Protein AF-A0A7C8Z0B9-F1 (afdb_monomer)

pLDDT: mean 77.02, std 19.01, range [45.5, 97.5]

Structure (mmCIF, N/CA/C/O backbone):
data_AF-A0A7C8Z0B9-F1
#
_entry.id   AF-A0A7C8Z0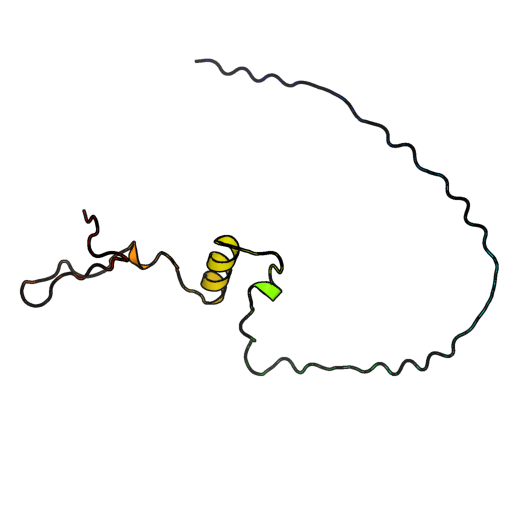B9-F1
#
loop_
_atom_site.group_PDB
_atom_site.id
_atom_site.type_symbol
_atom_site.label_atom_id
_atom_site.label_alt_id
_atom_site.label_comp_id
_atom_site.label_asym_id
_atom_site.label_entity_id
_atom_site.label_seq_id
_atom_site.pdbx_PDB_ins_code
_atom_site.Cartn_x
_atom_site.Cartn_y
_atom_site.Cartn_z
_atom_site.occupancy
_atom_site.B_iso_or_equiv
_atom_site.auth_seq_id
_atom_site.auth_comp_id
_atom_site.auth_asym_id
_atom_site.auth_atom_id
_atom_site.pdbx_PDB_model_num
ATOM 1 N N . LYS A 1 1 ? -29.606 17.625 -23.182 1.00 47.12 1 LYS A N 1
ATOM 2 C CA . LYS A 1 1 ? -28.371 18.299 -23.654 1.00 47.12 1 LYS A CA 1
ATOM 3 C C . LYS A 1 1 ? -27.817 17.457 -24.796 1.00 47.12 1 LYS A C 1
ATOM 5 O O . LYS A 1 1 ? -27.481 16.307 -24.562 1.00 47.12 1 LYS A O 1
ATOM 10 N N . THR A 1 2 ? -27.888 17.980 -26.016 1.00 45.50 2 THR A N 1
ATOM 11 C CA . THR A 1 2 ? -27.650 17.270 -27.284 1.00 45.50 2 THR A CA 1
ATOM 12 C C . THR A 1 2 ? -26.153 17.215 -27.603 1.00 45.50 2 THR A C 1
ATOM 14 O O . THR A 1 2 ? -25.460 18.210 -27.409 1.00 45.50 2 THR A O 1
ATOM 17 N N . LEU A 1 3 ? -25.666 16.055 -28.053 1.00 54.97 3 LEU A N 1
ATOM 18 C CA . LEU A 1 3 ? -24.282 15.806 -28.472 1.00 54.97 3 LEU A CA 1
ATOM 19 C C . LEU A 1 3 ? -24.065 16.310 -29.907 1.00 54.97 3 LEU A C 1
ATOM 21 O O . LEU A 1 3 ? -24.913 16.076 -30.765 1.00 54.97 3 LEU A O 1
ATOM 25 N N . ALA A 1 4 ? -22.922 16.939 -30.179 1.00 48.81 4 ALA A N 1
ATOM 26 C CA . ALA A 1 4 ? -22.473 17.242 -31.535 1.00 48.81 4 ALA A CA 1
ATOM 27 C C . ALA A 1 4 ? -21.007 16.819 -31.687 1.00 48.81 4 ALA A C 1
ATOM 29 O O . ALA A 1 4 ? -20.121 17.349 -31.019 1.00 48.81 4 ALA A O 1
ATOM 30 N N . ALA A 1 5 ? -20.784 15.829 -32.549 1.00 53.31 5 ALA A N 1
ATOM 31 C CA . ALA A 1 5 ? -19.475 15.403 -33.014 1.00 53.31 5 ALA A CA 1
ATOM 32 C C . ALA A 1 5 ? -19.102 16.213 -34.263 1.00 53.31 5 ALA A C 1
ATOM 34 O O . ALA A 1 5 ? -19.918 16.353 -35.174 1.00 53.31 5 ALA A O 1
ATOM 35 N N . THR A 1 6 ? -17.870 16.714 -34.323 1.00 57.03 6 THR A N 1
ATOM 36 C CA . THR A 1 6 ? -17.307 17.326 -35.531 1.00 57.03 6 THR A CA 1
ATOM 37 C C . THR A 1 6 ? -16.109 16.509 -35.985 1.00 57.03 6 THR A C 1
ATOM 39 O O . THR A 1 6 ? -15.039 16.547 -35.383 1.00 57.03 6 THR A O 1
ATOM 42 N N . SER A 1 7 ?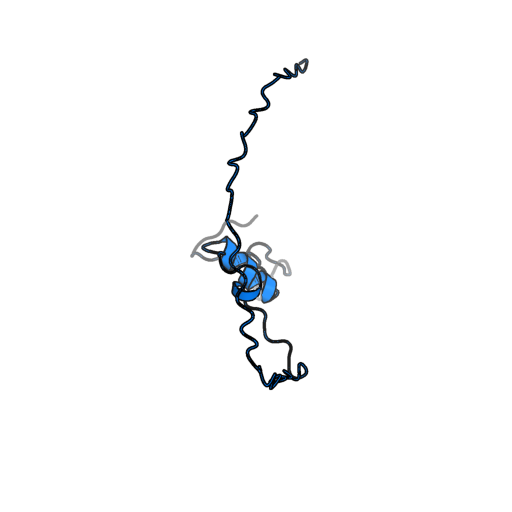 -16.314 15.750 -37.051 1.00 56.72 7 SER A N 1
ATOM 43 C CA . SER A 1 7 ? -15.278 15.120 -37.859 1.00 56.72 7 SER A CA 1
ATOM 44 C C . SER A 1 7 ? -14.587 16.176 -38.722 1.00 56.72 7 SER A C 1
ATOM 46 O O . SER A 1 7 ? -15.248 16.837 -39.523 1.00 56.72 7 SER A O 1
ATOM 48 N N . SER A 1 8 ? -13.268 16.315 -38.590 1.00 53.81 8 SER A N 1
ATOM 49 C CA . SER A 1 8 ? -12.439 17.123 -39.486 1.00 53.81 8 SER A CA 1
ATOM 50 C C . SER A 1 8 ? -11.449 16.241 -40.244 1.00 53.81 8 SER A C 1
ATOM 52 O O . SER A 1 8 ? -10.796 15.348 -39.706 1.00 53.81 8 SER A O 1
ATOM 54 N N . SER A 1 9 ? -11.427 16.471 -41.551 1.00 56.62 9 SER A N 1
ATOM 55 C CA . SER A 1 9 ? -10.788 15.673 -42.583 1.00 56.62 9 SER A CA 1
ATOM 56 C C . SER A 1 9 ? -9.375 16.144 -42.933 1.00 56.62 9 SER A C 1
ATOM 58 O O . SER A 1 9 ? -9.061 17.329 -42.868 1.00 56.62 9 SER A O 1
ATOM 60 N N . SER A 1 10 ? -8.627 15.201 -43.514 1.00 50.69 10 SER A N 1
ATOM 61 C CA . SER A 1 10 ? -7.554 15.354 -44.513 1.00 50.69 10 SER A CA 1
ATOM 62 C C . SER A 1 10 ? -6.173 15.862 -44.075 1.00 50.69 10 SER A C 1
ATOM 64 O O . SER A 1 10 ? -5.980 17.029 -43.752 1.00 50.69 10 SER A O 1
ATOM 66 N N . SER A 1 11 ? -5.155 15.015 -44.267 1.00 54.84 11 SER A N 1
ATOM 67 C CA . SER A 1 11 ? -4.185 15.199 -45.365 1.00 54.84 11 SER A CA 1
ATOM 68 C C . SER A 1 11 ? -3.126 14.095 -45.350 1.00 54.84 11 SER A C 1
ATOM 70 O O . SER A 1 11 ? -2.308 13.999 -44.438 1.00 54.84 11 SER A O 1
ATOM 72 N N . ILE A 1 12 ? -3.136 13.267 -46.393 1.00 57.44 12 ILE A N 1
ATOM 73 C CA . ILE A 1 12 ? -2.135 12.230 -46.649 1.00 57.44 12 ILE A CA 1
ATOM 74 C C . ILE A 1 12 ? -0.891 12.940 -47.199 1.00 57.44 12 ILE A C 1
ATOM 76 O O . ILE A 1 12 ? -0.933 13.492 -48.296 1.00 57.44 12 ILE A O 1
ATOM 80 N N . ARG A 1 13 ? 0.214 12.964 -46.446 1.00 54.16 13 ARG A N 1
ATOM 81 C CA . ARG A 1 13 ? 1.499 13.468 -46.955 1.00 54.16 13 ARG A CA 1
ATOM 82 C C . ARG A 1 13 ? 2.213 12.338 -47.692 1.00 54.16 13 ARG A C 1
ATOM 84 O O . ARG A 1 13 ? 2.597 11.341 -47.088 1.00 54.16 13 ARG A O 1
ATOM 91 N N . SER A 1 14 ? 2.374 12.495 -49.002 1.00 55.47 14 SER A N 1
ATOM 92 C CA . SER A 1 14 ? 3.174 11.609 -49.847 1.00 55.47 14 SER A CA 1
ATOM 93 C C . SER A 1 14 ? 4.660 11.743 -49.499 1.00 55.47 14 SER A C 1
ATOM 95 O O . SER A 1 14 ? 5.226 12.829 -49.626 1.00 55.47 14 SER A O 1
ATOM 97 N N . ILE A 1 15 ? 5.303 10.647 -49.103 1.00 59.38 15 ILE A N 1
ATOM 98 C CA . ILE A 1 15 ? 6.761 10.570 -48.961 1.00 59.38 15 ILE A CA 1
ATOM 99 C C . ILE A 1 15 ? 7.342 10.119 -50.304 1.00 59.38 15 ILE A C 1
ATOM 101 O O . ILE A 1 15 ? 7.055 9.021 -50.785 1.00 59.38 15 ILE A O 1
ATOM 105 N N . SER A 1 16 ? 8.145 10.982 -50.924 1.00 57.78 16 SER A N 1
ATOM 106 C CA . SER A 1 16 ? 8.962 10.645 -52.087 1.00 57.78 16 SER A CA 1
ATOM 107 C C . SER A 1 16 ? 10.106 9.715 -51.665 1.00 57.78 16 SER A C 1
ATOM 109 O O . SER A 1 16 ? 10.814 9.960 -50.690 1.00 57.78 16 SER A O 1
ATOM 111 N N . LYS A 1 17 ? 10.269 8.605 -52.391 1.00 63.34 17 LYS A N 1
ATOM 112 C CA . LYS A 1 17 ? 11.332 7.613 -52.173 1.00 63.34 17 LYS A CA 1
ATOM 113 C C . LYS A 1 17 ? 12.657 8.131 -52.754 1.00 63.34 17 LYS A C 1
ATOM 115 O O . LYS A 1 17 ? 12.641 8.585 -53.898 1.00 63.34 17 LYS A O 1
ATOM 120 N N . PRO A 1 18 ? 13.804 8.004 -52.066 1.00 57.22 18 PRO A N 1
ATOM 121 C CA . PRO A 1 18 ? 15.102 8.178 -52.703 1.00 57.22 18 PRO A CA 1
ATOM 122 C C . PRO A 1 18 ? 15.474 6.913 -53.491 1.00 57.22 18 PRO A C 1
ATOM 124 O O . PRO A 1 18 ? 15.537 5.808 -52.951 1.00 57.22 18 PRO A O 1
ATOM 127 N N . SER A 1 19 ? 15.722 7.068 -54.788 1.00 57.22 19 SER A N 1
ATOM 128 C CA . SER A 1 19 ? 16.309 6.038 -55.644 1.00 57.22 19 SER A CA 1
ATOM 129 C C . SER A 1 19 ? 17.825 6.003 -55.440 1.00 57.22 19 SER A C 1
ATOM 131 O O . SER A 1 19 ? 18.549 6.806 -56.027 1.00 57.22 19 SER A O 1
ATOM 133 N N . PHE A 1 20 ? 18.313 5.074 -54.619 1.00 53.69 20 PHE A N 1
ATOM 134 C CA . PHE A 1 20 ? 19.740 4.766 -54.535 1.00 53.69 20 PHE A CA 1
ATOM 135 C C . PHE A 1 20 ? 20.089 3.692 -55.572 1.00 53.69 20 PHE A C 1
ATOM 137 O O . PHE A 1 20 ? 19.746 2.522 -55.415 1.00 53.69 20 PHE A O 1
ATOM 144 N N . LEU A 1 21 ? 20.771 4.093 -56.646 1.00 57.72 21 LEU A N 1
ATOM 145 C CA . LEU A 1 21 ? 21.461 3.170 -57.543 1.00 57.72 21 LEU A CA 1
ATOM 146 C C . LEU A 1 21 ? 22.772 2.753 -56.869 1.00 57.72 21 LEU A C 1
ATOM 148 O O . LEU A 1 21 ? 23.744 3.503 -56.883 1.00 57.72 21 LEU A O 1
ATOM 152 N N . VAL A 1 22 ? 22.798 1.566 -56.264 1.00 54.34 22 VAL A N 1
ATOM 153 C CA . VAL A 1 22 ? 24.046 0.954 -55.792 1.00 54.34 22 VAL A CA 1
ATOM 154 C C . VAL A 1 22 ? 24.550 0.001 -56.868 1.00 54.34 22 VAL A C 1
ATOM 156 O O . VAL A 1 22 ? 23.941 -1.025 -57.165 1.00 54.34 22 VAL A O 1
ATOM 159 N N . SER A 1 23 ? 25.666 0.397 -57.476 1.00 53.72 23 SER A N 1
ATOM 160 C CA . SER A 1 23 ? 26.442 -0.390 -58.429 1.00 53.72 23 SER A CA 1
ATOM 161 C C . SER A 1 23 ? 27.025 -1.636 -57.754 1.00 53.72 23 SER A C 1
ATOM 163 O O . SER A 1 23 ? 27.532 -1.576 -56.635 1.00 53.72 23 SER A O 1
ATOM 165 N N . ARG A 1 24 ? 26.947 -2.770 -58.454 1.00 61.28 24 ARG A N 1
ATOM 166 C CA . ARG A 1 24 ? 27.420 -4.095 -58.041 1.00 61.28 24 ARG A CA 1
ATOM 1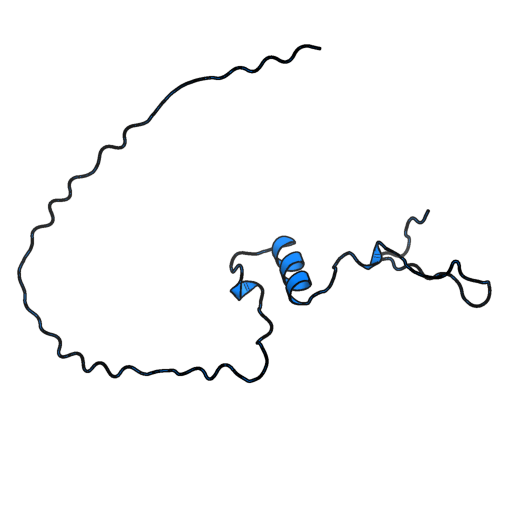67 C C . ARG A 1 24 ? 28.796 -4.363 -58.656 1.00 61.28 24 ARG A C 1
ATOM 169 O O . ARG A 1 24 ? 28.859 -4.543 -59.870 1.00 61.28 24 ARG A O 1
ATOM 176 N N . PRO A 1 25 ? 29.866 -4.520 -57.860 1.00 58.88 25 PRO A N 1
ATOM 177 C CA . PRO A 1 25 ? 31.024 -5.288 -58.275 1.00 58.88 25 PRO A CA 1
ATOM 178 C C . PRO A 1 25 ? 30.963 -6.700 -57.686 1.00 58.88 25 PRO A C 1
ATOM 180 O O . PRO A 1 25 ? 30.779 -6.924 -56.492 1.00 58.88 25 PRO A O 1
ATOM 183 N N . THR A 1 26 ? 31.091 -7.663 -58.587 1.00 58.41 26 THR A N 1
ATOM 184 C CA . THR A 1 26 ? 31.255 -9.087 -58.335 1.00 58.41 26 THR A CA 1
ATOM 185 C C . THR A 1 26 ? 32.635 -9.351 -57.743 1.00 58.41 26 THR A C 1
ATOM 187 O O . THR A 1 26 ? 33.636 -9.221 -58.444 1.00 58.41 26 THR A O 1
ATOM 190 N N . THR A 1 27 ? 32.705 -9.778 -5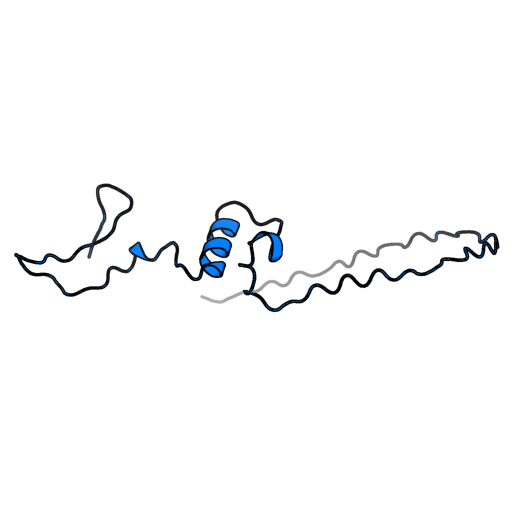6.488 1.00 56.16 27 THR A N 1
ATOM 191 C CA . THR A 1 27 ? 33.899 -10.431 -55.949 1.00 56.16 27 THR A CA 1
ATOM 192 C C . THR A 1 27 ? 33.460 -11.652 -55.148 1.00 56.16 27 THR A C 1
ATOM 194 O O . THR A 1 27 ? 32.906 -11.567 -54.055 1.00 56.16 27 THR A O 1
ATOM 197 N N . SER A 1 28 ? 33.639 -12.826 -55.750 1.00 58.09 28 SER A N 1
ATOM 198 C CA . SER A 1 28 ? 33.456 -14.114 -55.092 1.00 58.09 28 SER A CA 1
ATOM 199 C C . SER A 1 28 ? 34.628 -14.356 -54.143 1.00 58.09 28 SER A C 1
ATO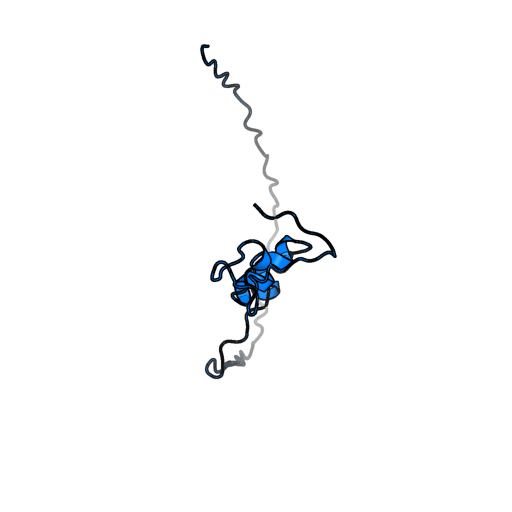M 201 O O . SER A 1 28 ? 35.606 -15.008 -54.500 1.00 58.09 28 SER A O 1
ATOM 203 N N . PHE A 1 29 ? 34.543 -13.821 -52.932 1.00 51.91 29 PHE A N 1
ATOM 204 C CA . PHE A 1 29 ? 35.343 -14.321 -51.824 1.00 51.91 29 PHE A CA 1
ATOM 205 C C . PHE A 1 29 ? 34.535 -15.439 -51.171 1.00 51.91 29 PHE A C 1
ATOM 207 O O . PHE A 1 29 ? 33.480 -15.182 -50.598 1.00 51.91 29 PHE A O 1
ATOM 214 N N . GLN A 1 30 ? 34.984 -16.687 -51.314 1.00 60.16 30 GLN A N 1
ATOM 215 C CA . GLN A 1 30 ? 34.493 -17.790 -50.492 1.00 60.16 30 GLN A CA 1
ATOM 216 C C . GLN A 1 30 ? 35.289 -17.807 -49.182 1.00 60.16 30 GLN A C 1
ATOM 218 O O . GLN A 1 30 ? 36.433 -18.259 -49.184 1.00 60.16 30 GLN A O 1
ATOM 223 N N . PRO A 1 31 ? 34.732 -17.346 -48.050 1.00 53.28 31 PRO A N 1
ATOM 224 C CA . PRO A 1 31 ? 35.278 -17.703 -46.756 1.00 53.28 31 PRO A CA 1
ATOM 225 C C . PRO A 1 31 ? 34.873 -19.151 -46.460 1.00 53.28 31 PRO A C 1
ATOM 227 O O . PRO A 1 31 ? 33.692 -19.454 -46.279 1.00 53.28 31 PRO A O 1
ATOM 230 N N . SER A 1 32 ? 35.846 -20.061 -46.395 1.00 60.94 32 SER A N 1
ATOM 231 C CA . SER A 1 32 ? 35.650 -21.377 -45.787 1.00 60.94 32 SER A CA 1
ATOM 232 C C . SER A 1 32 ? 35.415 -21.179 -44.287 1.00 60.94 32 SER A C 1
ATOM 234 O O . SER A 1 32 ? 36.345 -21.208 -43.482 1.00 60.94 32 SER A O 1
ATOM 236 N N . SER A 1 33 ? 34.174 -20.890 -43.902 1.00 57.00 33 SER A N 1
ATOM 237 C CA . SER A 1 33 ? 33.793 -20.838 -42.497 1.00 57.00 33 SER A CA 1
ATOM 238 C C . SER A 1 33 ? 33.595 -22.269 -42.014 1.00 57.00 33 SER A C 1
ATOM 240 O O . SER A 1 33 ? 32.618 -22.939 -42.337 1.00 57.00 33 SER A O 1
ATOM 242 N N . SER A 1 34 ? 34.556 -22.774 -41.246 1.00 60.97 34 SER A N 1
ATOM 243 C CA . SER A 1 34 ? 34.308 -23.908 -40.368 1.00 60.97 34 SER A CA 1
ATOM 244 C C . SER A 1 34 ? 33.279 -23.454 -39.338 1.00 60.97 34 SER A C 1
ATOM 246 O O . SER A 1 34 ? 33.612 -22.759 -38.375 1.00 60.97 34 SER A O 1
ATOM 248 N N . VAL A 1 35 ? 32.015 -23.796 -39.581 1.00 60.41 35 VAL A N 1
ATOM 249 C CA . VAL A 1 35 ? 30.903 -23.556 -38.662 1.00 60.41 35 VAL A CA 1
ATOM 250 C C . VAL A 1 35 ? 31.062 -24.528 -37.495 1.00 60.41 35 VAL A C 1
ATOM 252 O O . VAL A 1 35 ? 30.383 -25.547 -37.406 1.00 60.41 35 VAL A O 1
ATOM 255 N N . LEU A 1 36 ? 32.001 -24.244 -36.591 1.00 60.31 36 LEU A N 1
ATOM 256 C CA . LEU A 1 36 ? 31.935 -24.802 -35.248 1.00 60.31 36 LEU A CA 1
ATOM 257 C C . LEU A 1 36 ? 30.750 -24.124 -34.573 1.00 60.31 36 LEU A C 1
ATOM 259 O O . LEU A 1 36 ? 30.880 -23.095 -33.910 1.00 60.31 36 LEU A O 1
ATOM 263 N N . SER A 1 37 ? 29.574 -24.694 -34.816 1.00 60.84 37 SER A N 1
ATOM 264 C CA . SER A 1 37 ? 28.368 -24.408 -34.064 1.00 60.84 37 SER A CA 1
ATOM 265 C C . SER A 1 37 ? 28.666 -24.797 -32.618 1.00 60.84 37 SER A C 1
ATOM 267 O O . SER A 1 37 ? 28.585 -25.964 -32.236 1.00 60.84 37 SER A O 1
ATOM 269 N N . ARG A 1 38 ? 29.117 -23.828 -31.816 1.00 61.94 38 ARG A N 1
ATOM 270 C CA . ARG A 1 38 ? 29.134 -23.973 -30.364 1.00 61.94 38 ARG A CA 1
ATOM 271 C C . ARG A 1 38 ? 27.677 -24.001 -29.930 1.00 61.94 38 ARG A C 1
ATOM 273 O O . ARG A 1 38 ? 27.080 -22.960 -29.680 1.00 61.94 38 ARG A O 1
ATOM 280 N N . TYR A 1 39 ? 27.107 -25.200 -29.902 1.00 59.59 39 TYR A N 1
ATOM 281 C CA . TYR A 1 39 ? 25.854 -25.469 -29.221 1.00 59.59 39 TYR A CA 1
ATOM 282 C C . TYR A 1 39 ? 26.088 -25.210 -27.730 1.00 59.59 39 TYR A C 1
ATOM 284 O O . TYR A 1 39 ? 26.586 -26.068 -27.006 1.00 59.59 39 TYR A O 1
ATOM 292 N N . LEU A 1 40 ? 25.787 -23.992 -27.277 1.00 63.38 40 LEU A N 1
ATOM 293 C CA . LEU A 1 40 ? 25.551 -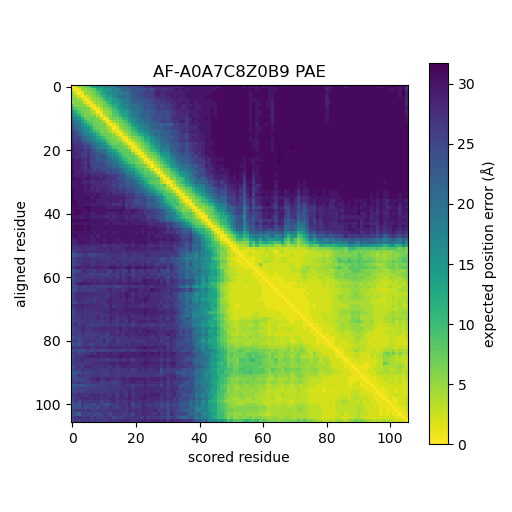23.731 -25.863 1.00 63.38 40 LEU A CA 1
ATOM 294 C C . LEU A 1 40 ? 24.149 -24.254 -25.556 1.00 63.38 40 LEU A C 1
ATOM 296 O O . LEU A 1 40 ? 23.165 -23.524 -25.616 1.00 63.38 40 LEU A O 1
ATOM 300 N N . SER A 1 41 ? 24.062 -25.555 -25.291 1.00 58.19 41 SER A N 1
ATOM 301 C CA . SER A 1 41 ? 22.893 -26.155 -24.664 1.00 58.19 41 SER A CA 1
ATOM 302 C C . SER A 1 41 ? 22.836 -25.653 -23.224 1.00 58.19 41 SER A C 1
ATOM 304 O O . SER A 1 41 ? 23.527 -26.171 -22.352 1.00 58.19 41 SER A O 1
ATOM 306 N N . THR A 1 42 ? 22.054 -24.605 -22.972 1.00 61.59 42 THR A N 1
ATOM 307 C CA . THR A 1 42 ? 21.661 -24.254 -21.607 1.00 61.59 42 THR A CA 1
ATOM 308 C C . THR A 1 42 ? 20.603 -25.260 -21.178 1.00 61.59 42 THR A C 1
ATOM 310 O O . THR A 1 42 ? 19.449 -25.168 -21.591 1.00 61.59 42 THR A O 1
ATOM 313 N N . GLU A 1 43 ? 21.025 -26.261 -20.412 1.00 52.28 43 GLU A N 1
ATOM 314 C CA . GLU A 1 43 ? 20.144 -27.195 -19.722 1.00 52.28 43 GLU A CA 1
ATOM 315 C C . GLU A 1 43 ? 19.218 -26.387 -18.797 1.00 52.28 43 GLU A C 1
ATOM 317 O O . GLU A 1 43 ? 19.647 -25.794 -17.808 1.00 52.28 43 GLU A O 1
ATOM 322 N N . SER A 1 44 ? 17.952 -26.257 -19.186 1.00 62.00 44 SER A N 1
ATOM 323 C CA . SER A 1 44 ? 16.959 -25.453 -18.482 1.00 62.00 44 SER A CA 1
ATOM 324 C C . SER A 1 44 ? 16.121 -26.344 -17.574 1.00 62.00 44 SER A C 1
ATOM 326 O O . SER A 1 44 ? 14.951 -26.557 -17.866 1.00 62.00 44 SER A O 1
ATOM 328 N N . ASP A 1 45 ? 16.703 -26.891 -16.507 1.00 59.91 45 ASP A N 1
ATOM 329 C CA . ASP A 1 45 ? 15.908 -27.606 -15.499 1.00 59.91 45 ASP A CA 1
ATOM 330 C C . ASP A 1 45 ? 16.576 -27.662 -14.114 1.00 59.91 45 ASP A C 1
ATOM 332 O O . ASP A 1 45 ? 16.811 -28.726 -13.559 1.00 59.91 45 ASP A O 1
ATOM 336 N N . VAL A 1 46 ? 16.850 -26.501 -13.500 1.00 51.94 46 VAL A N 1
ATOM 337 C CA . VAL A 1 46 ? 17.037 -26.388 -12.037 1.00 51.94 46 VAL A CA 1
ATOM 338 C C . VAL A 1 46 ? 16.580 -24.997 -11.579 1.00 51.94 46 VAL A C 1
ATOM 340 O O . VAL A 1 46 ? 17.326 -24.030 -11.673 1.00 51.94 46 VAL A O 1
ATOM 343 N N . SER A 1 47 ? 15.349 -24.897 -11.064 1.00 56.50 47 SER A N 1
ATOM 344 C CA . SER A 1 47 ? 14.674 -23.663 -10.613 1.00 56.50 47 SER A CA 1
ATOM 345 C C . SER A 1 47 ? 14.433 -22.630 -11.726 1.00 56.50 47 SER A C 1
ATOM 347 O O . SER A 1 47 ? 15.359 -22.147 -12.369 1.00 56.50 47 SER A O 1
ATOM 349 N N . LYS A 1 48 ? 13.170 -22.250 -11.968 1.00 60.41 48 LYS A N 1
ATOM 350 C CA . LYS A 1 48 ? 12.870 -21.095 -12.828 1.00 60.41 48 LYS A CA 1
ATOM 351 C C . LYS A 1 48 ? 13.652 -19.901 -12.264 1.00 60.41 48 LYS A C 1
ATOM 353 O O . LYS A 1 48 ? 13.386 -19.547 -11.110 1.00 60.41 48 LYS A O 1
ATOM 358 N N . PRO A 1 49 ? 14.603 -19.298 -13.001 1.00 63.09 49 PRO A N 1
ATOM 359 C CA . PRO A 1 49 ? 15.255 -18.097 -12.513 1.00 63.09 49 PRO A CA 1
ATOM 360 C C . PRO A 1 49 ? 14.153 -17.072 -12.251 1.00 63.09 49 PRO A C 1
ATOM 362 O O . PRO A 1 49 ? 13.240 -16.922 -13.070 1.00 63.09 49 PRO A O 1
ATOM 365 N N . LYS A 1 50 ? 14.185 -16.431 -11.077 1.00 71.69 50 LYS A N 1
ATOM 366 C CA . LYS A 1 50 ? 13.289 -15.310 -10.783 1.00 71.69 50 LYS A CA 1
ATOM 367 C C . LYS A 1 50 ? 13.466 -14.311 -11.921 1.00 71.69 50 LYS A C 1
ATOM 369 O O . LYS A 1 50 ? 14.559 -13.762 -12.066 1.00 71.69 50 LYS A O 1
ATOM 374 N N . LYS A 1 51 ? 12.434 -14.161 -12.756 1.00 85.25 51 LYS A N 1
ATOM 375 C CA . LYS A 1 51 ? 12.446 -13.206 -13.863 1.00 85.25 51 LYS A CA 1
ATOM 376 C C . LYS A 1 51 ? 12.693 -11.842 -13.250 1.00 85.25 51 LYS A C 1
ATOM 378 O O . LYS A 1 51 ? 12.009 -11.482 -12.293 1.00 85.25 51 LYS A O 1
ATOM 383 N N . ARG A 1 52 ? 13.703 -11.137 -13.739 1.00 90.94 52 ARG A N 1
ATOM 384 C CA . ARG A 1 52 ? 13.933 -9.760 -13.317 1.00 90.94 52 ARG A CA 1
ATOM 385 C C . ARG A 1 52 ? 13.108 -8.837 -14.197 1.00 90.94 52 ARG A C 1
ATOM 387 O O . ARG A 1 52 ? 12.693 -9.229 -15.290 1.00 90.94 52 ARG A O 1
ATOM 394 N N . VAL A 1 53 ? 12.883 -7.609 -13.745 1.00 92.94 53 VAL A N 1
ATOM 395 C CA . VAL A 1 53 ? 12.162 -6.632 -14.568 1.00 92.94 53 VAL A CA 1
ATOM 396 C C . VAL A 1 53 ? 12.922 -6.326 -15.851 1.00 92.94 53 VAL A C 1
ATOM 398 O O . VAL A 1 53 ? 12.290 -6.183 -16.892 1.00 92.94 53 VAL A O 1
ATOM 401 N N . GLU A 1 54 ? 14.257 -6.342 -15.834 1.00 92.12 54 GLU A N 1
ATOM 402 C CA . GLU A 1 54 ? 15.067 -6.123 -17.035 1.00 92.12 54 GLU A CA 1
ATOM 403 C C . GLU A 1 54 ? 14.812 -7.159 -18.135 1.00 92.12 54 GLU A C 1
ATOM 405 O O . GLU A 1 54 ? 14.930 -6.824 -19.310 1.00 92.12 54 GLU A O 1
ATOM 410 N N . ASP A 1 55 ? 14.435 -8.391 -17.777 1.00 92.56 55 ASP A N 1
ATOM 411 C CA . ASP A 1 55 ? 14.148 -9.451 -18.751 1.00 92.56 55 ASP A CA 1
ATOM 412 C C . ASP A 1 55 ? 12.797 -9.235 -19.456 1.00 92.56 55 ASP A C 1
ATOM 414 O O . ASP A 1 55 ? 12.575 -9.747 -20.554 1.00 92.56 55 ASP A O 1
ATOM 418 N N . VAL A 1 56 ? 11.879 -8.499 -18.819 1.00 91.50 56 VAL A N 1
ATOM 419 C CA . VAL A 1 56 ? 10.528 -8.216 -19.328 1.00 91.50 56 VAL A CA 1
ATOM 420 C C . VAL A 1 56 ? 10.485 -6.852 -20.011 1.00 91.50 56 VAL A C 1
ATOM 422 O O . VAL A 1 56 ? 10.025 -6.736 -21.146 1.00 91.50 56 VAL A O 1
ATOM 425 N N . MET A 1 57 ? 10.975 -5.818 -19.328 1.00 94.50 57 MET A N 1
ATOM 426 C CA . MET A 1 57 ? 10.971 -4.435 -19.788 1.00 94.50 57 MET A CA 1
ATOM 427 C C . MET A 1 57 ? 12.254 -3.709 -19.336 1.00 94.50 57 MET A C 1
ATOM 429 O O . MET A 1 57 ? 12.281 -3.094 -18.270 1.00 94.50 57 MET A O 1
ATOM 433 N N . PRO A 1 58 ? 13.320 -3.712 -20.163 1.00 93.81 58 PRO A N 1
ATOM 434 C CA . PRO A 1 58 ? 14.622 -3.132 -19.808 1.00 93.81 58 PRO A CA 1
ATOM 435 C C . PRO A 1 58 ? 14.615 -1.629 -19.496 1.00 93.81 58 PRO A C 1
ATOM 437 O O . PRO A 1 58 ? 15.502 -1.145 -18.799 1.00 93.81 58 PRO A O 1
ATOM 440 N N . ILE A 1 59 ? 13.652 -0.879 -20.042 1.00 96.06 59 ILE A N 1
ATOM 441 C CA . ILE A 1 59 ? 13.560 0.584 -19.898 1.00 96.06 59 ILE A CA 1
ATOM 442 C C . ILE A 1 59 ? 12.607 1.030 -18.777 1.00 96.06 59 ILE A C 1
ATOM 444 O O . ILE A 1 59 ? 12.358 2.225 -18.643 1.00 96.06 59 ILE A O 1
ATOM 448 N N . ALA A 1 60 ? 12.070 0.092 -17.986 1.00 96.50 60 ALA A N 1
ATOM 449 C CA . ALA A 1 60 ? 11.185 0.400 -16.865 1.00 96.50 60 ALA A CA 1
ATOM 450 C C . ALA A 1 60 ? 11.932 1.188 -15.777 1.00 96.50 60 ALA A C 1
ATOM 452 O O . ALA A 1 60 ? 13.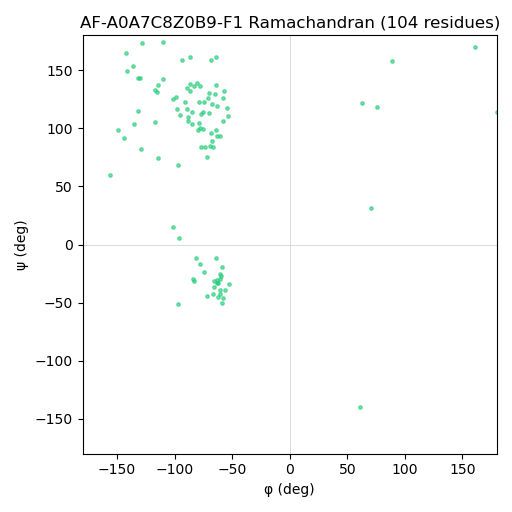002 0.769 -15.322 1.00 96.50 60 ALA A O 1
ATOM 453 N N . THR A 1 61 ? 11.368 2.309 -15.321 1.00 96.75 61 THR A N 1
ATOM 454 C CA . THR A 1 61 ? 11.957 3.133 -14.250 1.00 96.75 61 THR A CA 1
ATOM 455 C C . THR A 1 61 ? 10.885 3.711 -13.325 1.00 96.75 61 THR A C 1
ATOM 457 O O . THR A 1 61 ? 9.702 3.706 -13.651 1.00 96.75 61 THR A O 1
ATOM 460 N N . GLY A 1 62 ? 11.289 4.212 -12.153 1.00 97.50 62 GLY A N 1
ATOM 461 C CA . GLY A 1 62 ? 10.363 4.812 -11.187 1.00 97.50 62 GLY A CA 1
ATOM 462 C C . GLY A 1 62 ? 9.303 3.821 -10.697 1.00 97.50 62 GLY A C 1
ATOM 463 O O . GLY A 1 62 ? 9.609 2.648 -10.482 1.00 97.50 62 GLY A O 1
ATOM 464 N N . HIS A 1 63 ? 8.063 4.299 -10.552 1.00 96.81 63 HIS A N 1
ATOM 465 C CA . HIS A 1 63 ? 6.934 3.476 -10.106 1.00 96.81 63 HIS A CA 1
ATOM 466 C C . HIS A 1 63 ? 6.611 2.332 -11.073 1.00 96.81 63 HIS A C 1
ATOM 468 O O . HIS A 1 63 ? 6.250 1.254 -10.621 1.00 96.81 63 HIS A O 1
ATOM 474 N N . GLU A 1 64 ? 6.847 2.503 -12.379 1.00 95.25 64 GLU A N 1
ATOM 475 C CA . GLU A 1 64 ? 6.606 1.436 -13.363 1.00 95.25 64 GLU A CA 1
ATOM 476 C C . GLU A 1 64 ? 7.463 0.195 -13.076 1.00 95.25 64 GLU A C 1
ATOM 478 O O . GLU A 1 64 ? 7.015 -0.941 -13.220 1.00 95.25 64 GLU A O 1
ATOM 483 N N . ARG A 1 65 ? 8.719 0.404 -12.661 1.00 96.56 65 ARG A N 1
ATOM 484 C CA . ARG A 1 65 ? 9.625 -0.690 -12.302 1.00 96.56 65 ARG A CA 1
ATOM 485 C C . ARG A 1 65 ? 9.225 -1.335 -10.978 1.00 96.56 65 ARG A C 1
ATOM 487 O O . ARG A 1 65 ? 9.250 -2.557 -10.887 1.00 96.56 65 ARG A O 1
ATOM 494 N N . GLU A 1 66 ? 8.890 -0.523 -9.976 1.00 94.69 66 GLU A N 1
ATOM 495 C CA . GLU A 1 66 ? 8.477 -0.987 -8.645 1.00 94.69 66 GLU A CA 1
ATOM 496 C C . GLU A 1 66 ? 7.245 -1.900 -8.734 1.00 94.69 66 GLU A C 1
ATOM 498 O O . GLU A 1 66 ? 7.248 -2.992 -8.167 1.00 94.69 66 GLU A O 1
ATOM 503 N N . GLU A 1 67 ? 6.241 -1.490 -9.514 1.00 94.69 67 GLU A N 1
ATOM 504 C CA . GLU A 1 67 ? 5.028 -2.270 -9.775 1.00 94.69 67 GLU A CA 1
ATOM 505 C C . GLU A 1 67 ? 5.358 -3.627 -10.414 1.00 94.69 67 GLU A C 1
ATOM 507 O O . GLU A 1 67 ? 4.961 -4.669 -9.890 1.00 94.69 67 GLU A O 1
ATOM 512 N N . LEU A 1 68 ? 6.172 -3.645 -11.478 1.00 95.31 68 LEU A N 1
ATOM 513 C CA . LEU A 1 68 ? 6.566 -4.894 -12.140 1.00 95.31 68 LEU A CA 1
ATOM 514 C C . LEU A 1 68 ? 7.424 -5.809 -11.254 1.00 95.31 68 LEU A C 1
ATOM 516 O O . LEU A 1 68 ? 7.285 -7.030 -11.326 1.00 95.31 68 LEU A O 1
ATOM 520 N N . GLU A 1 69 ? 8.319 -5.259 -10.428 1.00 95.56 69 GLU A N 1
ATOM 521 C CA . GLU A 1 69 ? 9.121 -6.055 -9.488 1.00 95.56 69 GLU A CA 1
ATOM 522 C C . GLU A 1 69 ? 8.215 -6.770 -8.480 1.00 95.56 69 GLU A C 1
ATOM 524 O O . GLU A 1 69 ? 8.367 -7.974 -8.256 1.00 95.56 69 GLU A O 1
ATOM 529 N N . ALA A 1 70 ? 7.234 -6.060 -7.921 1.00 95.38 70 ALA A N 1
ATOM 530 C CA . ALA A 1 70 ? 6.295 -6.628 -6.966 1.00 95.38 70 ALA A CA 1
ATOM 531 C C . ALA A 1 70 ? 5.384 -7.691 -7.600 1.00 95.38 70 ALA A C 1
ATOM 533 O O . ALA A 1 70 ? 5.220 -8.771 -7.027 1.00 95.38 70 ALA A O 1
ATOM 534 N N . GLU A 1 71 ? 4.867 -7.443 -8.807 1.00 94.44 71 GLU A N 1
ATOM 535 C CA . GLU A 1 71 ? 4.067 -8.416 -9.558 1.00 94.44 71 GLU A CA 1
ATOM 536 C C . GLU A 1 71 ? 4.853 -9.698 -9.871 1.00 94.44 71 GLU A C 1
ATOM 538 O O . GLU A 1 71 ? 4.333 -10.804 -9.701 1.00 94.44 71 GLU A O 1
ATOM 543 N N . LEU A 1 72 ? 6.124 -9.576 -10.275 1.00 94.62 72 LEU A N 1
ATOM 544 C CA . LEU A 1 72 ? 6.998 -10.729 -10.530 1.00 94.62 72 LEU A CA 1
ATOM 545 C C . LEU A 1 72 ? 7.309 -11.525 -9.254 1.00 94.62 72 LEU A C 1
ATOM 547 O O . LEU A 1 72 ? 7.487 -12.745 -9.318 1.00 94.62 72 LEU A O 1
ATOM 551 N N . GLU A 1 73 ? 7.358 -10.861 -8.099 1.00 93.94 73 GLU A N 1
ATOM 552 C CA . GLU A 1 73 ? 7.476 -11.502 -6.787 1.00 93.94 73 GLU A CA 1
ATOM 553 C C . GLU A 1 73 ? 6.141 -12.030 -6.236 1.00 93.94 73 GLU A C 1
ATOM 555 O O . GLU A 1 73 ? 6.148 -12.787 -5.261 1.00 93.94 73 GLU A O 1
ATOM 560 N N . GLY A 1 74 ? 5.012 -11.664 -6.852 1.00 95.06 74 GLY A N 1
ATOM 561 C CA . GLY A 1 74 ? 3.667 -12.009 -6.394 1.00 95.06 74 GLY A CA 1
ATOM 562 C C . GLY A 1 74 ? 3.255 -11.285 -5.110 1.00 95.06 74 GLY A C 1
ATOM 563 O O . GLY A 1 74 ? 2.528 -11.853 -4.295 1.00 95.06 74 GLY A O 1
ATOM 564 N N . LYS A 1 75 ? 3.752 -10.065 -4.896 1.00 94.81 75 LYS A N 1
ATOM 565 C CA . LYS A 1 75 ? 3.429 -9.218 -3.742 1.00 94.81 75 LYS A CA 1
ATOM 566 C C . LYS A 1 75 ? 2.590 -8.027 -4.192 1.00 94.81 75 LYS A C 1
ATOM 568 O O . LYS A 1 75 ? 2.861 -7.450 -5.237 1.00 94.81 75 LYS A O 1
ATOM 573 N N . ASP A 1 76 ? 1.627 -7.625 -3.370 1.00 94.50 76 ASP A N 1
ATOM 574 C CA . ASP A 1 76 ? 0.937 -6.346 -3.537 1.00 94.50 76 ASP A CA 1
ATOM 575 C C . ASP A 1 76 ? 1.670 -5.256 -2.735 1.00 94.50 76 ASP A C 1
ATOM 577 O O . ASP A 1 76 ? 1.851 -5.371 -1.519 1.00 94.50 76 ASP A O 1
ATOM 581 N N . ILE A 1 77 ? 2.100 -4.193 -3.418 1.00 94.62 77 ILE A N 1
ATOM 582 C CA . ILE A 1 77 ? 2.765 -3.025 -2.814 1.00 94.62 77 ILE A CA 1
ATOM 583 C C . ILE A 1 77 ? 1.814 -2.310 -1.844 1.00 94.62 77 ILE A C 1
ATOM 585 O O . ILE A 1 77 ? 2.239 -1.766 -0.823 1.00 94.62 77 ILE A O 1
ATOM 589 N N . LEU A 1 78 ? 0.513 -2.329 -2.140 1.00 94.06 78 LEU A N 1
ATOM 590 C CA . LEU A 1 78 ? -0.518 -1.587 -1.422 1.00 94.06 78 LEU A CA 1
ATOM 591 C C . LEU A 1 78 ? -1.325 -2.450 -0.445 1.00 94.06 78 LEU A C 1
ATOM 593 O O . LEU A 1 78 ? -2.335 -1.984 0.086 1.00 94.06 78 LEU A O 1
ATOM 597 N N . GLU A 1 79 ? -0.837 -3.649 -0.119 1.00 94.50 79 GLU A N 1
ATOM 598 C CA . GLU A 1 79 ? -1.515 -4.629 0.743 1.00 94.50 79 GLU A CA 1
ATOM 599 C C . GLU A 1 79 ? -1.960 -4.043 2.094 1.00 94.50 79 GLU A C 1
ATOM 601 O O . GLU A 1 79 ? -3.016 -4.367 2.635 1.00 94.50 79 GLU A O 1
ATOM 606 N N . ILE A 1 80 ? -1.185 -3.109 2.655 1.00 94.31 80 ILE A N 1
ATOM 607 C CA . ILE A 1 80 ? -1.503 -2.473 3.943 1.00 94.31 80 ILE A CA 1
ATOM 608 C C . ILE A 1 80 ? -2.797 -1.643 3.926 1.00 94.31 80 ILE A C 1
ATOM 610 O O . ILE A 1 80 ? -3.238 -1.188 4.983 1.00 94.31 80 ILE A O 1
ATOM 614 N N . ASN A 1 81 ? -3.375 -1.376 2.753 1.00 94.38 81 ASN A N 1
ATOM 615 C CA . ASN A 1 81 ? -4.601 -0.595 2.618 1.00 94.38 81 ASN A CA 1
ATOM 616 C C . ASN A 1 81 ? -5.868 -1.366 2.948 1.00 94.38 81 ASN A C 1
ATOM 618 O O . ASN A 1 81 ? -6.887 -0.736 3.233 1.00 94.38 81 ASN A O 1
ATOM 622 N N . TYR A 1 82 ? -5.785 -2.691 2.977 1.00 94.19 82 TYR A N 1
ATOM 623 C CA . TYR A 1 82 ? -6.919 -3.565 3.214 1.00 94.19 82 TYR A CA 1
ATOM 624 C C . TYR A 1 82 ? -6.724 -4.304 4.545 1.00 94.19 82 TYR A C 1
ATOM 626 O O . TYR A 1 82 ? -6.366 -5.482 4.556 1.00 94.19 82 TYR A O 1
ATOM 634 N N . PRO A 1 83 ? -6.903 -3.630 5.703 1.00 93.69 83 PRO A N 1
ATOM 635 C CA . PRO A 1 83 ? -6.794 -4.302 6.988 1.00 93.69 83 PRO A CA 1
ATOM 636 C C . PRO A 1 83 ? -7.886 -5.370 7.093 1.00 93.69 83 PRO A C 1
ATOM 638 O O . PRO A 1 83 ? -9.078 -5.074 7.055 1.00 93.69 83 PRO A O 1
ATOM 641 N N . VAL A 1 84 ? -7.460 -6.620 7.236 1.00 92.12 84 VAL A N 1
ATOM 642 C CA . VAL A 1 84 ? -8.335 -7.775 7.440 1.00 92.12 84 VAL A CA 1
ATOM 643 C C . VAL A 1 84 ? -8.097 -8.359 8.824 1.00 92.12 84 VAL A C 1
ATOM 645 O O . VAL A 1 84 ? -6.962 -8.490 9.280 1.00 92.12 84 VAL A O 1
ATOM 648 N N . GLY A 1 85 ? -9.178 -8.711 9.510 1.00 91.88 85 GLY A N 1
ATOM 649 C CA . GLY A 1 85 ? -9.107 -9.289 10.843 1.00 91.88 85 GLY A CA 1
ATOM 650 C C . GLY A 1 85 ? -10.428 -9.172 11.599 1.00 91.88 85 GLY A C 1
ATOM 651 O O . GLY A 1 85 ? -11.349 -8.493 11.143 1.00 91.88 85 GLY A O 1
ATOM 652 N N . PRO A 1 86 ? -10.548 -9.849 12.749 1.00 94.88 86 PRO A N 1
ATOM 653 C CA . PRO A 1 86 ? -11.692 -9.673 13.632 1.00 94.88 86 PRO A CA 1
ATOM 654 C C . PRO A 1 86 ? -11.743 -8.238 14.179 1.00 94.88 86 PRO A C 1
ATOM 656 O O . PRO A 1 86 ? -10.735 -7.538 14.2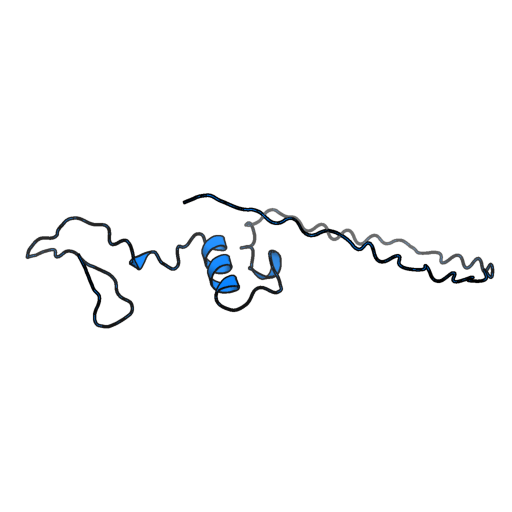21 1.00 94.88 86 PRO A O 1
ATOM 659 N N . PHE A 1 87 ? -12.910 -7.828 14.681 1.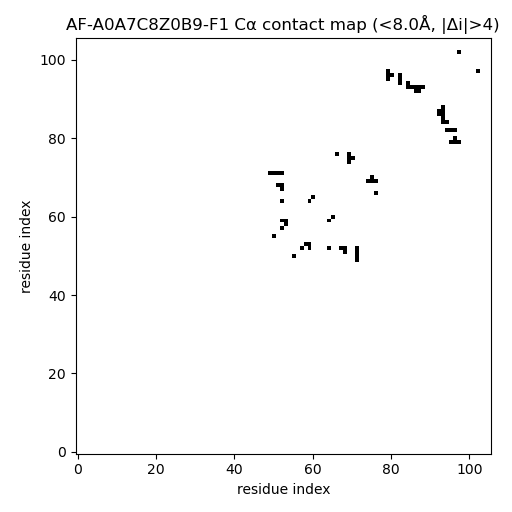00 92.19 87 PHE A N 1
ATOM 660 C CA . PHE A 1 87 ? -13.147 -6.485 15.233 1.00 92.19 87 PHE A CA 1
ATOM 661 C C . PHE A 1 87 ? -12.230 -6.110 16.421 1.00 92.19 87 PHE A C 1
ATOM 663 O O . PHE A 1 87 ? -12.036 -4.934 16.717 1.00 92.19 87 PHE A O 1
ATOM 670 N N . GLY A 1 88 ? -11.632 -7.105 17.081 1.00 96.38 88 GLY A N 1
ATOM 671 C CA . GLY A 1 88 ? -10.762 -6.932 18.242 1.00 96.38 88 GLY A CA 1
ATOM 672 C C . GLY A 1 88 ? -11.516 -6.935 19.575 1.00 96.38 88 GLY A C 1
ATOM 673 O O . GLY A 1 88 ? -12.723 -6.710 19.650 1.00 96.38 88 GLY A O 1
ATOM 674 N N . THR A 1 89 ? -10.791 -7.230 20.649 1.00 96.56 89 THR A N 1
ATOM 675 C CA . THR A 1 89 ? -11.241 -7.158 22.044 1.00 96.56 89 THR A CA 1
ATOM 676 C C . THR A 1 89 ? -10.249 -6.337 22.866 1.00 96.56 89 THR A C 1
ATOM 678 O O . THR A 1 89 ? -9.187 -5.960 22.376 1.00 96.56 89 THR A O 1
ATOM 681 N N . LYS A 1 90 ? -10.574 -6.058 24.135 1.00 96.88 90 LYS A N 1
ATOM 682 C CA . LYS A 1 90 ? -9.688 -5.301 25.035 1.00 96.88 90 LYS A CA 1
ATOM 683 C C . LYS A 1 90 ? -8.299 -5.937 25.175 1.00 96.88 90 LYS A C 1
ATOM 685 O O . LYS A 1 90 ? -7.307 -5.221 25.210 1.00 96.88 90 LYS A O 1
ATOM 690 N N . GLU A 1 91 ? -8.256 -7.265 25.229 1.00 96.75 91 GLU A N 1
ATOM 691 C CA . GLU A 1 91 ? -7.009 -8.024 25.360 1.00 96.75 91 GLU A CA 1
ATOM 692 C C . GLU A 1 91 ? -6.330 -8.257 24.000 1.00 96.75 91 GLU A C 1
ATOM 694 O O . GLU A 1 91 ? -5.109 -8.335 23.931 1.00 96.75 91 GLU A O 1
ATOM 699 N N . ASN A 1 92 ? -7.108 -8.340 22.910 1.00 95.88 92 ASN A N 1
ATOM 700 C CA . ASN A 1 92 ? -6.615 -8.584 21.550 1.00 95.88 92 ASN A CA 1
ATOM 701 C C . ASN A 1 92 ? -7.177 -7.538 20.569 1.00 95.88 92 ASN A C 1
ATOM 703 O O . ASN A 1 92 ? -8.181 -7.816 19.904 1.00 95.88 92 ASN A O 1
ATOM 707 N N . PRO A 1 93 ? -6.589 -6.334 20.478 1.00 95.75 93 PRO A N 1
ATOM 708 C CA . PRO A 1 93 ? -7.125 -5.248 19.657 1.00 95.75 93 PRO A CA 1
ATOM 709 C C . PRO A 1 93 ? -7.028 -5.542 18.152 1.00 95.75 93 PRO A C 1
ATOM 711 O O . PRO A 1 93 ? -6.192 -6.330 17.709 1.00 95.75 93 PRO A O 1
ATOM 714 N N . ALA A 1 94 ? -7.851 -4.862 17.349 1.00 95.00 94 ALA A N 1
ATOM 715 C CA . ALA A 1 94 ? -7.700 -4.861 15.896 1.00 95.00 94 ALA A CA 1
ATOM 716 C C . ALA A 1 94 ? -6.460 -4.048 15.492 1.00 95.00 94 ALA A C 1
ATOM 718 O O . ALA A 1 94 ? -6.311 -2.886 15.874 1.00 95.00 94 ALA A O 1
ATOM 719 N N . ILE A 1 95 ? -5.564 -4.665 14.721 1.00 93.88 95 ILE A N 1
ATOM 720 C CA . ILE A 1 95 ? -4.279 -4.076 14.329 1.00 93.88 95 ILE A CA 1
ATOM 721 C C . ILE A 1 95 ? -4.382 -3.557 12.895 1.00 93.88 95 ILE A C 1
ATOM 723 O O . ILE A 1 95 ? -4.695 -4.314 11.978 1.00 93.88 95 ILE A O 1
ATOM 727 N N . VAL A 1 96 ? -4.059 -2.279 12.690 1.00 95.31 96 VAL A N 1
ATOM 728 C CA . VAL A 1 96 ? -4.026 -1.639 11.367 1.00 95.31 96 VAL A CA 1
ATOM 729 C C . VAL A 1 96 ? -2.604 -1.184 11.061 1.00 95.31 96 VAL A C 1
ATOM 731 O O . VAL A 1 96 ? -1.948 -0.570 11.899 1.00 95.31 96 VAL A O 1
ATOM 734 N N . LYS A 1 97 ? -2.124 -1.479 9.850 1.00 95.75 97 LYS A N 1
ATOM 735 C CA . LYS A 1 97 ? -0.789 -1.081 9.389 1.00 95.75 97 LYS A CA 1
ATOM 736 C C . LYS A 1 97 ? -0.821 0.324 8.780 1.00 95.75 97 LYS A C 1
ATOM 738 O O . LYS A 1 97 ? -1.715 0.668 8.000 1.00 95.75 97 LYS A O 1
ATOM 743 N N . SER A 1 98 ? 0.187 1.127 9.093 1.00 96.06 98 SER A N 1
ATOM 744 C CA . SER A 1 98 ? 0.410 2.448 8.507 1.00 96.06 98 SER A CA 1
ATOM 745 C C . SER A 1 98 ? 1.882 2.636 8.165 1.00 96.06 98 SER A C 1
ATOM 747 O O . SER A 1 98 ? 2.753 2.012 8.763 1.00 96.06 98 SER A O 1
ATOM 749 N N . TYR A 1 99 ? 2.150 3.492 7.181 1.00 96.12 99 TYR A N 1
ATOM 750 C CA . TYR A 1 99 ? 3.514 3.897 6.837 1.00 96.12 99 TYR A CA 1
ATOM 751 C C . TYR A 1 99 ? 4.026 5.030 7.746 1.00 96.12 99 TYR A C 1
ATOM 753 O O . TYR A 1 99 ? 5.209 5.095 8.058 1.00 96.12 99 TYR A O 1
ATOM 761 N N . TYR A 1 100 ? 3.122 5.898 8.206 1.00 96.88 100 TYR A N 1
ATOM 762 C CA . TYR A 1 100 ? 3.411 7.011 9.115 1.00 96.88 100 TYR A CA 1
ATOM 763 C C . TYR A 1 100 ? 2.809 6.772 10.508 1.00 96.88 100 TYR A C 1
ATOM 765 O O . TYR A 1 100 ? 2.012 5.851 10.700 1.00 96.88 100 TYR A O 1
ATOM 773 N N . ASP A 1 101 ? 3.114 7.668 11.451 1.00 97.25 101 ASP A N 1
ATOM 774 C CA . ASP A 1 101 ? 2.641 7.620 12.845 1.00 97.25 101 ASP A CA 1
ATOM 775 C C . ASP A 1 101 ? 1.111 7.662 12.993 1.00 97.25 101 ASP A C 1
ATOM 777 O O . ASP A 1 101 ? 0.563 7.185 13.986 1.00 97.25 101 ASP A O 1
ATOM 781 N N . LYS A 1 102 ? 0.403 8.272 12.033 1.00 97.00 102 LYS A N 1
ATOM 782 C CA . LYS A 1 102 ? -1.058 8.429 12.052 1.00 97.00 102 LYS A CA 1
ATOM 783 C C . LYS A 1 102 ? -1.668 7.973 10.730 1.00 97.00 102 LYS A C 1
ATOM 785 O O . LYS A 1 102 ? -1.112 8.228 9.663 1.00 97.00 102 LYS A O 1
ATOM 790 N N . ARG A 1 103 ? -2.844 7.344 10.804 1.00 96.25 103 ARG A N 1
ATOM 791 C CA . ARG A 1 103 ? -3.640 6.888 9.655 1.00 96.25 103 ARG A CA 1
ATOM 792 C C . ARG A 1 103 ? -5.128 7.111 9.916 1.00 96.25 103 ARG A C 1
ATOM 794 O O . ARG A 1 103 ? -5.578 7.051 11.055 1.00 96.25 103 ARG A O 1
ATOM 801 N N . ILE A 1 104 ? -5.876 7.358 8.846 1.00 95.69 104 ILE A N 1
ATOM 802 C CA . ILE A 1 104 ? -7.335 7.482 8.872 1.00 95.69 104 ILE A CA 1
ATOM 803 C C . ILE A 1 104 ? -7.954 6.084 8.719 1.00 95.69 104 ILE A C 1
ATOM 805 O O . ILE A 1 104 ? -7.551 5.328 7.833 1.00 95.69 104 ILE A O 1
ATOM 809 N N . VAL A 1 105 ? -8.916 5.756 9.582 1.00 93.62 105 VAL A N 1
ATOM 810 C CA . VAL A 1 105 ? -9.667 4.488 9.594 1.00 93.62 105 VAL A CA 1
ATOM 811 C C . VAL A 1 105 ? -11.158 4.820 9.714 1.00 93.62 105 VAL A C 1
ATOM 813 O O . VAL A 1 105 ? -11.497 5.804 10.377 1.00 93.62 105 VAL A O 1
ATOM 816 N N . GLY A 1 106 ? -12.017 4.052 9.038 1.00 92.06 106 GLY A N 1
ATOM 817 C CA . GLY A 1 106 ? -13.477 4.207 9.031 1.00 92.06 106 GLY A CA 1
ATOM 818 C C . GLY A 1 106 ? -14.202 2.970 9.533 1.00 92.06 106 GLY A C 1
ATOM 819 O O . GLY A 1 106 ? -13.530 1.926 9.691 1.00 92.06 106 GLY A O 1
#

InterPro domains:
  IPR002124 Cytochrome c oxidase, subunit Vb [PF01215] (60-106)
  IPR002124 Cytochrome c oxidase, subunit Vb [PS51359] (47-106)
  IPR002124 Cytochrome c oxidase, subunit Vb [PTHR10122] (23-106)
  IPR036972 Cytochrome c oxidase, subunit Vb superfamily [G3DSA:2.60.11.10] (49-106)

Secondary structure (DSSP, 8-state):
-------------PPPPP----PPP--------------------SS-----HHHH-TT--THHHHHHHHHHHT--TTGGGS--S--B-SSSBPP---SSS-----

Foldseek 3Di:
DDDDDDDDDDDDDDDDDDDDDDDDDDDPDDDPDPPPPPPPPPPPPDDDPQDQVCNVPVPQDDVRRVVVRCVSVVHDPCVLVDQDDPCADPVGHRDGDDPDPDDDDD

Radius of gyration: 31.12 Å; Cα contacts (8 Å, |Δi|>4): 36; chains: 1; bounding box: 64×46×84 Å

Solvent-accessible surface area (backbone atoms only — not comparable to full-atom values): 7939 Å² total; per-residue (Å²): 138,86,89,82,86,83,90,80,82,88,81,89,80,85,80,83,79,85,85,79,86,78,85,84,81,93,74,93,76,80,78,88,72,80,79,76,75,78,77,79,77,75,82,86,80,78,75,84,72,81,75,51,51,62,79,78,45,72,83,56,54,73,68,63,33,54,53,49,46,29,56,68,71,72,46,69,92,65,55,62,78,63,73,78,79,68,88,49,46,96,90,51,63,58,78,73,68,65,96,57,100,71,78,92,83,133

Mean predicted aligned error: 18.73 Å

Sequence (106 aa):
KTLAATSSSSSIRSISKPSFLVSRPTTSFQPSSSVLSRYLSTESDVSKPKKRVEDVMPIATGHEREELEAELEGKDILEINYPVGPFGTKENPAIVKSYYDKRIVG

Organism: Opuntia streptacantha (NCBI:txid393608)